Protein AF-F9D3M0-F1 (afdb_monomer_lite)

Organism: Prevotella dentalis (strain ATCC 49559 / DSM 3688 / JCM 13448 / NCTC 12043 / ES 2772) (NCBI:txid908937)

Sequence (63 aa):
MVEGGVANDQVIDTVEDYYVGCITAEQALGQLQFARPTHQMCINRQSAIDHCLLFAGIEEVKI

Foldseek 3Di:
DDKDFDPQVQLVVLVVCCVVPVDDPVVSCVSVVPDDTDTDDDDPDPVCCVPPPDDPDDDDDDD

Structure (mmCIF, N/CA/C/O backbone):
data_AF-F9D3M0-F1
#
_entry.id   AF-F9D3M0-F1
#
loop_
_atom_site.group_PDB
_atom_site.id
_atom_site.type_symbol
_atom_site.label_atom_id
_atom_site.label_alt_id
_atom_site.label_comp_id
_atom_site.label_asym_id
_atom_site.label_entity_id
_atom_site.label_seq_id
_atom_site.pdbx_PDB_ins_code
_atom_site.Cartn_x
_atom_site.Cartn_y
_atom_site.Cartn_z
_atom_site.occupancy
_atom_site.B_iso_or_equiv
_atom_site.auth_seq_id
_atom_site.auth_comp_id
_atom_site.auth_asym_id
_atom_site.auth_atom_id
_atom_site.pdbx_PDB_model_num
ATOM 1 N N . MET A 1 1 ? 0.923 11.750 -17.597 1.00 61.91 1 MET A N 1
ATOM 2 C CA . MET A 1 1 ? 1.026 11.480 -16.157 1.00 61.91 1 MET A CA 1
ATOM 3 C C . MET A 1 1 ? -0.381 11.403 -15.622 1.00 61.91 1 MET A C 1
ATOM 5 O O . MET A 1 1 ? -1.129 12.360 -15.787 1.00 61.91 1 MET A O 1
ATOM 9 N N . VAL A 1 2 ? -0.751 10.236 -15.118 1.00 68.62 2 VAL A N 1
ATOM 10 C CA . VAL A 1 2 ? -1.990 10.039 -14.369 1.00 68.62 2 VAL A CA 1
ATOM 11 C C . VAL A 1 2 ? -1.552 9.790 -12.937 1.00 68.62 2 VAL A C 1
ATOM 13 O O . VAL A 1 2 ? -0.661 8.968 -12.713 1.00 68.62 2 VAL A O 1
ATOM 16 N N . GLU A 1 3 ? -2.120 10.548 -12.012 1.00 59.81 3 GLU A N 1
ATOM 17 C CA . GLU A 1 3 ? -1.944 10.337 -10.581 1.00 59.81 3 GLU A CA 1
ATOM 18 C C . GLU A 1 3 ? -3.146 9.536 -10.089 1.00 59.81 3 GLU A C 1
ATOM 20 O O . GLU A 1 3 ? -4.295 9.917 -10.319 1.00 59.81 3 GLU A O 1
ATOM 25 N N . GLY A 1 4 ? -2.868 8.387 -9.483 1.00 61.81 4 GLY A N 1
ATOM 26 C CA . GLY A 1 4 ? -3.863 7.548 -8.833 1.00 61.81 4 GLY A CA 1
ATOM 27 C C . GLY A 1 4 ? -3.471 7.329 -7.379 1.00 61.81 4 GLY A C 1
ATOM 28 O O . GLY A 1 4 ? -2.285 7.274 -7.050 1.00 61.81 4 GLY A O 1
ATOM 29 N N . GLY A 1 5 ? -4.469 7.199 -6.509 1.00 56.12 5 GLY A N 1
AT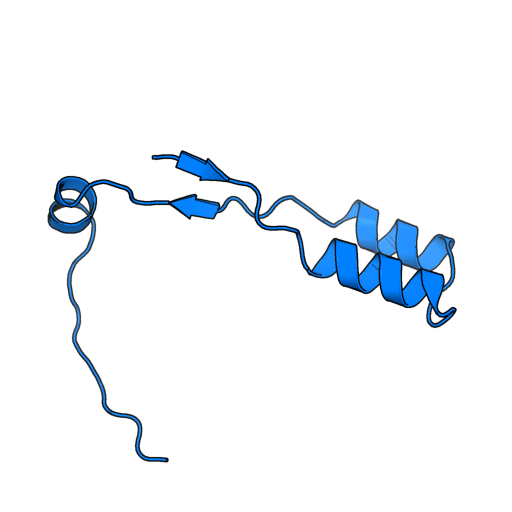OM 30 C CA . GLY A 1 5 ? -4.258 6.622 -5.188 1.00 56.12 5 GLY A CA 1
ATOM 31 C C . GLY A 1 5 ? -4.316 5.105 -5.308 1.00 56.12 5 GLY A C 1
ATOM 32 O O . GLY A 1 5 ? -5.348 4.566 -5.703 1.00 56.12 5 GLY A O 1
ATOM 33 N N . VAL A 1 6 ? -3.225 4.417 -4.980 1.00 63.59 6 VAL A N 1
ATOM 34 C CA . VAL A 1 6 ? -3.303 2.990 -4.642 1.00 63.59 6 VAL A CA 1
ATOM 35 C C . VAL A 1 6 ? -4.057 2.903 -3.320 1.00 63.59 6 VAL A C 1
ATOM 37 O O . VAL A 1 6 ? -3.852 3.754 -2.447 1.00 63.59 6 VAL A O 1
ATOM 40 N N . ALA A 1 7 ? -4.965 1.930 -3.191 1.00 62.94 7 ALA A N 1
ATOM 41 C CA . ALA A 1 7 ? -5.541 1.611 -1.891 1.00 62.94 7 ALA A CA 1
ATOM 42 C C . ALA A 1 7 ? -4.371 1.435 -0.924 1.00 62.94 7 ALA A C 1
ATOM 44 O O . ALA A 1 7 ? -3.461 0.662 -1.197 1.00 62.94 7 ALA A O 1
ATOM 45 N N . ASN A 1 8 ? -4.315 2.243 0.130 1.00 76.69 8 ASN A N 1
ATOM 46 C CA . ASN A 1 8 ? -3.222 2.108 1.071 1.00 76.69 8 ASN A CA 1
ATOM 47 C C . ASN A 1 8 ? -3.476 0.799 1.821 1.00 76.69 8 ASN A C 1
ATOM 49 O O . ASN A 1 8 ? -4.362 0.773 2.672 1.00 76.69 8 ASN A O 1
ATOM 53 N N . ASP A 1 9 ? -2.758 -0.266 1.456 1.00 82.88 9 ASP A N 1
ATOM 54 C CA . ASP A 1 9 ? -2.898 -1.596 2.061 1.00 82.88 9 ASP A CA 1
ATOM 55 C C . ASP A 1 9 ? -2.823 -1.493 3.591 1.00 82.88 9 ASP A C 1
ATOM 57 O O . ASP A 1 9 ? -3.638 -2.081 4.286 1.00 82.88 9 ASP A O 1
ATOM 61 N N . GLN A 1 10 ? -1.997 -0.578 4.114 1.00 84.50 10 GLN A N 1
ATOM 62 C CA . GLN A 1 10 ? -1.918 -0.272 5.544 1.00 84.50 10 GLN A CA 1
ATOM 63 C C . GLN A 1 10 ? -3.259 0.190 6.144 1.00 84.50 10 GLN A C 1
ATOM 65 O O . GLN A 1 10 ? -3.564 -0.124 7.286 1.00 84.50 10 GLN A O 1
ATOM 70 N N . VAL A 1 11 ? -4.068 0.957 5.407 1.00 88.81 11 VAL A N 1
ATOM 71 C CA . VAL A 1 11 ? -5.400 1.382 5.869 1.00 88.81 11 VAL A CA 1
ATOM 72 C C . VAL A 1 11 ? -6.369 0.204 5.872 1.00 88.81 11 VAL A C 1
ATOM 74 O O . VAL A 1 11 ? -7.171 0.101 6.798 1.00 88.81 11 VAL A O 1
ATOM 77 N N . ILE A 1 12 ? -6.309 -0.665 4.860 1.00 90.56 12 ILE A N 1
ATOM 78 C CA . ILE A 1 12 ? -7.180 -1.844 4.785 1.00 90.56 12 ILE A CA 1
ATOM 79 C C . ILE A 1 12 ? -6.822 -2.834 5.893 1.00 90.56 12 ILE A C 1
ATOM 81 O O . ILE A 1 12 ? -7.707 -3.190 6.667 1.00 90.56 12 ILE A O 1
ATOM 85 N N . ASP A 1 13 ? -5.541 -3.166 6.042 1.00 92.56 13 ASP A N 1
ATOM 86 C CA . ASP A 1 13 ? -5.038 -4.080 7.069 1.00 92.56 13 ASP A CA 1
ATOM 87 C C . ASP A 1 13 ? -5.411 -3.592 8.476 1.00 92.56 13 ASP A C 1
ATOM 89 O O . ASP A 1 13 ? -5.987 -4.335 9.267 1.00 92.56 13 ASP A O 1
ATOM 93 N N . THR A 1 14 ? -5.183 -2.307 8.783 1.00 94.56 14 THR A N 1
ATOM 94 C CA . THR A 1 14 ? -5.539 -1.742 10.095 1.00 94.56 14 THR A CA 1
ATOM 95 C C . THR A 1 14 ? -7.050 -1.798 10.366 1.00 94.56 14 THR A C 1
ATOM 97 O O . THR A 1 14 ? -7.466 -2.012 11.508 1.00 94.56 14 THR A O 1
ATOM 100 N N . VAL A 1 15 ? -7.894 -1.592 9.348 1.00 95.06 15 VAL A N 1
ATOM 101 C CA . VAL A 1 15 ? -9.355 -1.685 9.506 1.00 95.06 15 VAL A CA 1
ATOM 102 C C . VAL A 1 15 ? -9.795 -3.135 9.695 1.00 95.06 15 VAL A C 1
ATOM 104 O O . VAL A 1 15 ? -10.647 -3.386 10.548 1.00 95.06 15 VAL A O 1
ATOM 107 N N . GLU A 1 16 ? -9.217 -4.080 8.951 1.00 97.00 16 GLU A N 1
ATOM 108 C CA . GLU A 1 16 ? -9.487 -5.509 9.127 1.00 97.00 16 GLU A CA 1
ATOM 109 C C . GLU A 1 16 ? -9.076 -5.983 10.521 1.00 97.00 16 GLU A C 1
ATOM 111 O O . GLU A 1 16 ? -9.898 -6.583 11.214 1.00 97.00 16 GLU A O 1
ATOM 116 N N . ASP A 1 17 ? -7.874 -5.630 10.982 1.00 97.31 17 ASP A N 1
ATOM 117 C CA . ASP A 1 17 ? -7.367 -5.976 12.313 1.00 97.31 17 ASP A CA 1
ATOM 118 C C . ASP A 1 17 ? -8.271 -5.451 13.434 1.00 97.31 17 ASP A C 1
ATOM 120 O O . ASP A 1 17 ? -8.527 -6.148 14.421 1.00 97.31 17 ASP A O 1
ATOM 124 N N . TYR A 1 18 ? -8.792 -4.229 13.295 1.00 97.75 18 TYR A N 1
ATOM 125 C CA . TYR A 1 18 ? -9.775 -3.697 14.236 1.00 97.75 18 TYR A CA 1
ATOM 126 C C . TYR A 1 18 ? -11.092 -4.480 14.168 1.00 97.75 18 TYR A C 1
ATOM 128 O O . TYR A 1 18 ? -11.657 -4.843 15.201 1.00 97.75 18 TYR A O 1
ATOM 136 N N . TYR A 1 19 ? -11.573 -4.772 12.958 1.00 97.62 19 TYR A N 1
ATOM 137 C CA . TYR A 1 19 ? -12.843 -5.459 12.733 1.00 97.62 19 TYR A CA 1
ATOM 138 C C . TYR A 1 19 ? -12.859 -6.881 13.309 1.00 97.62 19 TYR A C 1
ATOM 140 O O . TYR A 1 19 ? -13.866 -7.301 13.880 1.00 97.62 19 TYR A O 1
ATOM 148 N N . VAL A 1 20 ? -11.741 -7.610 13.214 1.00 98.12 20 VAL A N 1
ATOM 149 C CA . VAL A 1 20 ? -11.599 -8.956 13.797 1.00 98.12 20 VAL A CA 1
ATOM 150 C C . VAL A 1 20 ? -11.202 -8.939 15.280 1.00 98.12 20 VAL A C 1
ATOM 152 O O . VAL A 1 20 ? -11.115 -9.995 15.905 1.00 98.12 20 VAL A O 1
ATOM 155 N N . GLY A 1 21 ? -10.991 -7.754 15.866 1.00 97.44 21 GLY A N 1
ATOM 156 C CA . GLY A 1 21 ? -10.657 -7.575 17.280 1.00 97.44 21 GLY A CA 1
ATOM 157 C C . GLY A 1 21 ? -9.193 -7.849 17.638 1.00 97.44 21 GLY A C 1
ATOM 158 O O . GLY A 1 21 ? -8.887 -8.025 18.817 1.00 97.44 21 GLY A O 1
ATOM 159 N N . CYS A 1 22 ? -8.288 -7.877 16.655 1.00 98.25 22 CYS A N 1
ATOM 160 C CA . CYS A 1 22 ? -6.844 -7.999 16.879 1.00 98.25 22 CYS A CA 1
ATOM 161 C C . CYS A 1 22 ? -6.252 -6.743 17.541 1.00 98.25 22 CYS A C 1
ATOM 163 O O . CYS A 1 22 ? -5.299 -6.854 18.314 1.00 98.25 22 CYS A O 1
ATOM 165 N N . ILE A 1 23 ? -6.818 -5.561 17.264 1.00 98.00 23 ILE A N 1
ATOM 166 C CA . ILE A 1 23 ? -6.397 -4.275 17.843 1.00 98.00 23 ILE A CA 1
ATOM 167 C C . ILE A 1 23 ? -7.593 -3.461 18.357 1.00 98.00 23 ILE A C 1
ATOM 169 O O . ILE A 1 23 ? -8.722 -3.623 17.894 1.00 98.00 23 ILE A O 1
ATOM 173 N N . THR A 1 24 ? -7.356 -2.554 19.309 1.00 98.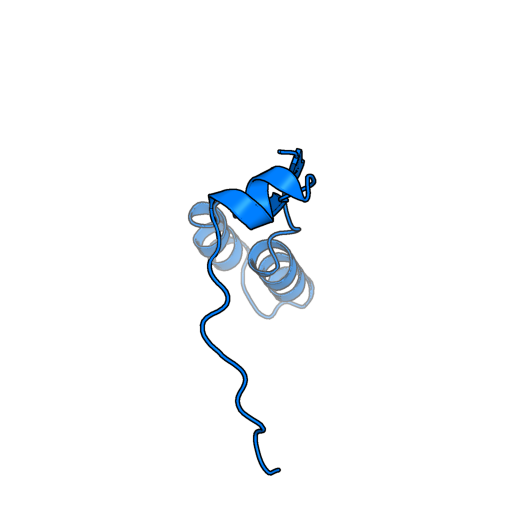25 24 THR A N 1
ATOM 174 C CA . THR A 1 24 ? -8.384 -1.623 19.804 1.00 98.25 24 THR A CA 1
ATOM 175 C C . THR A 1 24 ? -8.607 -0.455 18.844 1.00 98.25 24 THR A C 1
ATOM 177 O O . THR A 1 24 ? -7.778 -0.164 17.977 1.00 98.25 24 THR A O 1
ATOM 180 N N . ALA A 1 25 ? -9.710 0.273 19.036 1.00 97.38 25 ALA A N 1
ATOM 181 C CA . ALA A 1 25 ? -9.993 1.483 18.268 1.00 97.38 25 ALA A CA 1
ATOM 182 C C . ALA A 1 25 ? -8.892 2.545 18.451 1.00 97.38 25 ALA A C 1
ATOM 184 O O . ALA A 1 25 ? -8.489 3.190 17.487 1.00 97.38 25 ALA A O 1
ATOM 185 N N . GLU A 1 26 ? -8.353 2.699 19.664 1.00 98.12 26 GLU A N 1
ATOM 186 C CA . GLU A 1 26 ? -7.249 3.622 19.950 1.00 98.12 26 GLU A CA 1
ATOM 187 C C . GLU A 1 26 ? -5.971 3.229 19.203 1.00 98.12 26 GLU A C 1
ATOM 189 O O . GLU A 1 26 ? -5.279 4.096 18.669 1.00 98.12 26 GLU A O 1
ATOM 194 N N . GLN A 1 27 ? -5.663 1.929 19.133 1.00 96.88 27 GLN A N 1
ATOM 195 C CA . GLN A 1 27 ? -4.510 1.425 18.386 1.00 96.88 27 GLN A CA 1
ATOM 196 C C . GLN A 1 27 ? -4.681 1.655 16.880 1.00 96.88 27 GLN A C 1
ATOM 198 O O . GLN A 1 27 ? -3.757 2.153 16.238 1.00 96.88 27 GLN A O 1
ATOM 203 N N . ALA A 1 28 ? -5.867 1.372 16.334 1.00 96.69 28 ALA A N 1
ATOM 204 C CA . ALA A 1 28 ? -6.179 1.616 14.929 1.00 96.69 28 ALA A CA 1
ATOM 205 C C . ALA A 1 28 ? -6.059 3.107 14.570 1.00 96.69 28 ALA A C 1
ATOM 207 O O . ALA A 1 28 ? -5.371 3.469 13.616 1.00 96.69 28 ALA A O 1
ATOM 208 N N . LEU A 1 29 ? -6.647 3.997 15.377 1.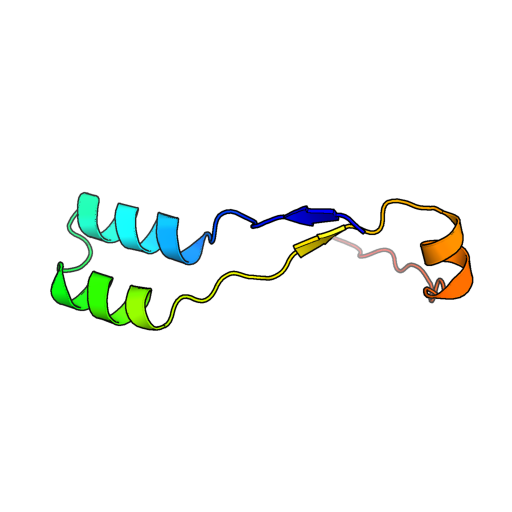00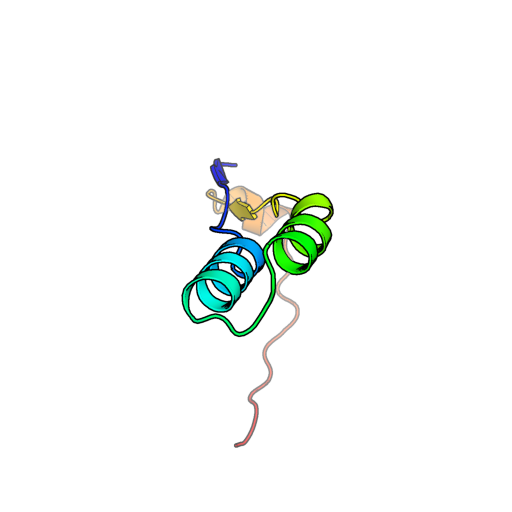 95.81 29 LEU A N 1
ATOM 209 C CA . LEU A 1 29 ? -6.543 5.449 15.188 1.00 95.81 29 LEU A CA 1
ATOM 210 C C . LEU A 1 29 ? -5.091 5.939 15.277 1.00 95.81 29 LEU A C 1
ATOM 212 O O . LEU A 1 29 ? -4.664 6.757 14.459 1.00 95.81 29 LEU A O 1
ATOM 216 N N . GLY A 1 30 ? -4.318 5.405 16.226 1.00 96.00 30 GLY A N 1
ATOM 217 C CA . GLY A 1 30 ? -2.898 5.713 16.386 1.00 96.00 30 GLY A CA 1
ATOM 218 C C . GLY A 1 30 ? -2.034 5.274 15.201 1.00 96.00 30 GLY A C 1
ATOM 219 O O . GLY A 1 30 ? -1.038 5.930 14.909 1.00 96.00 30 GLY A O 1
ATOM 220 N N . GLN A 1 31 ? -2.410 4.214 14.484 1.00 92.12 31 GLN A N 1
ATOM 221 C CA . GLN A 1 31 ? -1.746 3.801 13.244 1.00 92.12 31 GLN A CA 1
ATOM 222 C C . GLN A 1 31 ? -2.188 4.668 12.055 1.00 92.12 31 GLN A C 1
ATOM 224 O O . GLN A 1 31 ? -1.350 5.194 11.316 1.00 92.12 31 GLN A O 1
ATOM 229 N N . LEU A 1 32 ? -3.499 4.875 11.896 1.00 92.31 32 LEU A N 1
ATOM 230 C CA . LEU A 1 32 ? -4.084 5.585 10.755 1.00 92.31 32 LEU A CA 1
ATOM 231 C C . LEU A 1 32 ? -3.724 7.074 10.719 1.00 92.31 32 LEU A C 1
ATOM 233 O O . LEU A 1 32 ? -3.594 7.632 9.632 1.00 92.31 32 LEU A O 1
ATOM 237 N N . GLN A 1 33 ? -3.490 7.725 11.864 1.00 91.19 33 GLN A N 1
ATOM 238 C CA . GLN A 1 33 ? -3.064 9.134 11.887 1.00 91.19 33 GLN A CA 1
ATOM 239 C C . GLN A 1 33 ? -1.713 9.381 11.188 1.00 91.19 33 GLN A C 1
ATOM 241 O O . GLN A 1 33 ? -1.404 10.515 10.819 1.00 91.19 33 GLN A O 1
ATOM 246 N N . PHE A 1 34 ? -0.900 8.334 11.016 1.00 85.88 34 PHE A N 1
ATOM 247 C CA . PHE A 1 34 ? 0.378 8.401 10.311 1.00 85.88 34 PHE A CA 1
ATOM 248 C C . PHE A 1 34 ? 0.305 7.849 8.884 1.00 85.88 34 PHE A C 1
ATOM 250 O O . PHE A 1 34 ? 1.260 8.023 8.125 1.00 85.88 34 PHE A O 1
ATOM 257 N N . ALA A 1 35 ? -0.811 7.224 8.498 1.00 83.19 35 ALA A N 1
ATOM 258 C CA . ALA A 1 35 ? -1.009 6.739 7.143 1.00 83.19 35 ALA A CA 1
ATOM 259 C C . ALA A 1 35 ? -1.111 7.935 6.187 1.00 83.19 35 ALA A C 1
ATOM 261 O O . ALA A 1 35 ? -1.994 8.788 6.303 1.00 83.19 35 ALA A O 1
ATOM 262 N N . ARG A 1 36 ? -0.186 8.017 5.228 1.00 78.44 36 ARG A N 1
ATOM 263 C CA . ARG A 1 36 ? -0.225 9.019 4.158 1.00 78.44 36 ARG A CA 1
ATOM 264 C C . ARG A 1 36 ? -0.512 8.343 2.821 1.00 78.44 36 ARG A C 1
ATOM 266 O O . ARG A 1 36 ? -0.057 7.218 2.622 1.00 78.44 36 ARG A O 1
ATOM 273 N N . PRO A 1 37 ? -1.245 9.000 1.905 1.00 70.81 37 PRO A N 1
ATOM 274 C CA . PRO A 1 37 ? -1.431 8.479 0.560 1.00 70.81 37 PRO A CA 1
ATOM 275 C C . PRO A 1 37 ? -0.077 8.243 -0.110 1.00 70.81 37 PRO A C 1
ATOM 277 O O . PRO A 1 37 ? 0.777 9.132 -0.131 1.00 70.81 37 PRO A O 1
ATOM 280 N N . THR A 1 38 ? 0.118 7.054 -0.668 1.00 69.88 38 THR A N 1
ATOM 281 C CA . THR A 1 38 ? 1.256 6.794 -1.546 1.00 69.88 38 THR A CA 1
ATOM 282 C C . THR A 1 38 ? 0.937 7.385 -2.912 1.00 69.88 38 THR A C 1
ATOM 284 O O . THR A 1 38 ? -0.067 7.033 -3.531 1.00 69.88 38 THR A O 1
ATOM 287 N N . HIS A 1 39 ? 1.781 8.295 -3.394 1.00 71.31 39 HIS A N 1
ATOM 288 C CA . HIS A 1 39 ? 1.618 8.865 -4.727 1.00 71.31 39 HIS A CA 1
ATOM 289 C C . HIS A 1 39 ? 2.069 7.832 -5.762 1.00 71.31 39 HIS A C 1
ATOM 291 O O . HIS A 1 39 ? 3.269 7.616 -5.944 1.00 71.31 39 HIS A O 1
ATOM 297 N N . GLN A 1 40 ? 1.121 7.189 -6.446 1.00 70.75 40 GLN A N 1
ATOM 298 C CA . GLN A 1 40 ? 1.449 6.333 -7.578 1.00 70.75 40 GLN A CA 1
ATOM 299 C C . GLN A 1 40 ? 1.462 7.169 -8.856 1.00 70.75 40 GLN A C 1
ATOM 301 O O . GLN A 1 40 ? 0.434 7.649 -9.339 1.00 70.75 40 GLN A O 1
ATOM 306 N N . MET A 1 41 ? 2.656 7.327 -9.421 1.00 75.12 41 MET A N 1
ATOM 307 C CA . MET A 1 41 ? 2.836 7.976 -10.712 1.00 75.12 41 MET A CA 1
ATOM 308 C C . MET A 1 41 ? 2.825 6.929 -11.821 1.00 75.12 41 MET A C 1
ATOM 310 O O . MET A 1 41 ? 3.711 6.081 -11.895 1.00 75.12 41 MET A O 1
ATOM 314 N N . CYS A 1 42 ? 1.841 7.012 -12.716 1.00 77.56 42 CYS A N 1
ATOM 315 C CA . CYS A 1 42 ? 1.812 6.190 -13.919 1.00 77.56 42 CYS A CA 1
ATOM 316 C C . CYS A 1 42 ? 2.464 6.926 -15.104 1.00 77.56 42 CYS A C 1
ATOM 318 O O . CYS A 1 42 ? 2.022 8.015 -15.512 1.00 77.56 42 CYS A O 1
ATOM 320 N N . ILE A 1 43 ? 3.503 6.312 -15.686 1.00 84.38 43 ILE A N 1
ATOM 321 C CA . ILE A 1 43 ? 4.107 6.746 -16.951 1.00 84.38 43 ILE A CA 1
ATOM 322 C C . ILE A 1 43 ? 3.269 6.174 -18.095 1.00 84.38 43 ILE A C 1
ATOM 32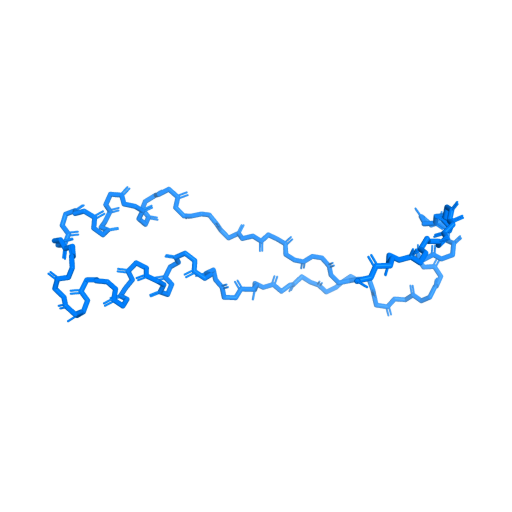4 O O . ILE A 1 43 ? 3.329 4.991 -18.404 1.00 84.38 43 ILE A O 1
ATOM 328 N N . ASN A 1 44 ? 2.480 7.033 -18.739 1.00 85.94 44 ASN A N 1
ATOM 329 C CA . ASN A 1 44 ? 1.508 6.631 -19.758 1.00 85.94 44 ASN A CA 1
ATOM 330 C C . ASN A 1 44 ? 1.919 6.981 -21.197 1.00 85.94 44 ASN A C 1
ATOM 332 O O . ASN A 1 44 ? 1.076 6.991 -22.093 1.00 85.94 44 ASN A O 1
ATOM 336 N N . ARG A 1 45 ? 3.188 7.339 -21.425 1.00 90.25 45 ARG A N 1
ATOM 337 C CA . ARG A 1 45 ? 3.711 7.668 -22.757 1.00 90.25 45 ARG A CA 1
ATOM 338 C C . ARG A 1 45 ? 5.085 7.055 -22.956 1.00 90.25 45 ARG A C 1
ATOM 340 O O . ARG A 1 45 ? 5.975 7.305 -22.147 1.00 90.25 45 ARG A O 1
ATOM 347 N N . GLN A 1 46 ? 5.258 6.356 -24.077 1.00 88.25 46 GLN A N 1
ATOM 348 C CA . GLN A 1 46 ? 6.536 5.758 -24.469 1.00 88.25 46 GLN A CA 1
ATOM 349 C C . GLN A 1 46 ? 7.655 6.804 -24.525 1.00 88.25 46 GLN A C 1
ATOM 351 O O . GLN A 1 46 ? 8.726 6.579 -23.983 1.00 88.25 46 GLN A O 1
ATOM 356 N N . SER A 1 47 ? 7.365 8.007 -25.030 1.00 93.50 47 SER A N 1
ATOM 357 C CA . SER A 1 47 ? 8.354 9.086 -25.071 1.00 93.50 47 SER A CA 1
ATOM 358 C C . SER A 1 47 ? 8.932 9.439 -23.697 1.00 93.50 47 SER A C 1
ATOM 360 O O . SER A 1 47 ? 10.109 9.754 -23.606 1.00 93.50 47 SER A O 1
ATOM 362 N N . ALA A 1 48 ? 8.157 9.370 -22.613 1.00 90.12 48 ALA A N 1
ATOM 363 C CA . ALA A 1 48 ? 8.681 9.639 -21.274 1.00 90.12 48 ALA A CA 1
ATOM 364 C C . ALA A 1 48 ? 9.597 8.511 -20.774 1.00 90.12 48 ALA A C 1
ATOM 366 O O . ALA A 1 48 ? 10.575 8.786 -20.088 1.00 90.12 48 ALA A O 1
ATOM 367 N N . ILE A 1 49 ? 9.305 7.263 -21.142 1.00 91.44 49 ILE A N 1
ATOM 368 C CA . ILE A 1 49 ? 10.184 6.120 -20.869 1.00 91.44 49 ILE A CA 1
ATOM 369 C C . ILE A 1 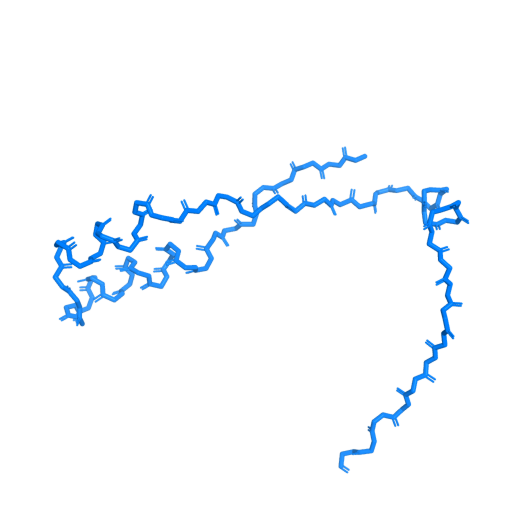49 ? 11.505 6.327 -21.613 1.00 91.44 49 ILE A C 1
ATOM 371 O O . ILE A 1 49 ? 12.556 6.318 -20.985 1.00 91.44 49 ILE A O 1
ATOM 375 N N . ASP A 1 50 ? 11.438 6.617 -22.913 1.00 92.50 50 ASP A N 1
ATOM 376 C CA . ASP A 1 50 ? 12.617 6.732 -23.779 1.00 92.50 50 ASP A CA 1
ATOM 377 C C . ASP A 1 50 ? 13.562 7.876 -23.372 1.00 92.50 50 ASP A C 1
ATOM 379 O O . ASP A 1 50 ? 14.771 7.771 -23.555 1.00 92.50 50 ASP A O 1
ATOM 383 N N . HIS A 1 51 ? 13.026 8.980 -22.837 1.00 93.44 51 HIS A N 1
ATOM 384 C CA . HIS A 1 51 ? 13.832 10.144 -22.445 1.00 93.44 51 HIS A CA 1
ATOM 385 C C . HIS A 1 51 ? 14.309 10.097 -20.991 1.00 93.44 51 HIS A C 1
ATOM 387 O O . HIS A 1 51 ? 15.347 10.681 -20.682 1.00 93.44 51 HIS A O 1
ATOM 393 N N . CYS A 1 52 ? 13.546 9.472 -20.088 1.00 90.81 52 CYS A N 1
ATOM 394 C CA . CYS A 1 52 ? 13.796 9.579 -18.647 1.00 90.81 52 CYS A CA 1
ATOM 395 C C . CYS A 1 52 ? 14.296 8.283 -18.005 1.00 90.81 52 CYS A C 1
ATOM 397 O O . CYS A 1 52 ? 14.782 8.333 -16.877 1.00 90.81 52 CYS A O 1
ATOM 399 N N . LEU A 1 53 ? 14.163 7.135 -18.671 1.00 91.69 53 LEU A N 1
ATOM 400 C CA . LEU A 1 53 ? 14.587 5.842 -18.145 1.00 91.69 53 LEU A CA 1
ATOM 401 C C . LEU A 1 53 ? 15.661 5.238 -19.048 1.00 91.69 53 LEU A C 1
ATOM 403 O O . LEU A 1 53 ? 15.572 5.283 -20.271 1.00 91.69 53 LEU A O 1
ATOM 407 N N . LEU A 1 54 ? 16.672 4.637 -18.426 1.00 93.12 54 LEU A N 1
ATOM 408 C CA . LEU A 1 54 ? 17.708 3.882 -19.119 1.00 93.12 54 LEU A CA 1
ATOM 409 C C . LEU A 1 54 ? 17.595 2.416 -18.711 1.00 93.12 54 LEU A C 1
ATOM 411 O O . LEU A 1 54 ? 17.576 2.097 -17.521 1.00 93.12 54 LEU A O 1
ATOM 415 N N . PHE A 1 55 ? 17.544 1.518 -19.692 1.00 91.31 55 PHE A N 1
ATOM 416 C CA . PHE A 1 55 ? 17.652 0.092 -19.417 1.00 91.31 55 PHE A CA 1
ATOM 417 C C . PHE A 1 55 ? 19.069 -0.232 -18.923 1.00 91.31 55 PHE A C 1
ATOM 419 O O . PHE A 1 55 ? 20.041 0.002 -19.639 1.00 91.31 55 PHE A O 1
ATOM 426 N N . ALA A 1 56 ? 19.180 -0.756 -17.700 1.00 94.00 56 ALA A N 1
ATOM 427 C CA . ALA A 1 56 ? 20.467 -1.050 -17.066 1.00 94.00 56 ALA A CA 1
ATOM 428 C C . ALA A 1 56 ? 20.953 -2.494 -17.293 1.00 94.00 56 ALA A C 1
ATOM 430 O O . ALA A 1 56 ? 22.153 -2.746 -17.239 1.00 94.00 56 ALA A O 1
ATOM 431 N N . GLY A 1 57 ? 20.046 -3.438 -17.556 1.00 94.25 57 GLY A N 1
ATOM 432 C CA . GLY A 1 57 ? 20.370 -4.856 -17.703 1.00 94.25 57 GLY A CA 1
ATOM 433 C C . GLY A 1 57 ? 19.262 -5.762 -17.173 1.00 94.25 57 GLY A C 1
ATOM 434 O O . GLY A 1 57 ? 18.256 -5.291 -16.643 1.00 94.25 57 GLY A O 1
ATOM 435 N N . ILE A 1 58 ? 19.449 -7.069 -17.336 1.00 94.12 58 ILE A N 1
ATOM 436 C CA . ILE A 1 58 ? 18.572 -8.106 -16.790 1.00 94.12 58 ILE A CA 1
ATOM 437 C C . ILE A 1 58 ? 19.432 -9.213 -16.186 1.00 94.12 58 ILE A C 1
ATOM 439 O O . ILE A 1 58 ? 20.451 -9.589 -16.765 1.00 94.12 58 ILE A O 1
ATOM 443 N N . GLU A 1 59 ? 19.013 -9.728 -15.035 1.00 94.81 59 GLU A N 1
ATOM 444 C CA . GLU A 1 59 ? 19.651 -10.860 -14.372 1.00 94.81 59 GLU A CA 1
ATOM 445 C C . GLU A 1 59 ? 18.629 -11.975 -14.171 1.00 94.81 59 GLU A C 1
ATOM 447 O O . GLU A 1 59 ? 17.499 -11.738 -13.740 1.00 94.81 59 GLU A O 1
ATOM 452 N N . GLU A 1 60 ? 19.027 -13.200 -14.502 1.00 93.56 60 GLU A N 1
ATOM 453 C CA . GLU A 1 60 ? 18.207 -14.383 -14.284 1.00 93.56 60 GLU A CA 1
ATOM 454 C C . GLU A 1 60 ? 18.498 -14.946 -12.891 1.00 93.56 60 GLU A C 1
ATOM 456 O O . GLU A 1 60 ? 19.620 -15.361 -12.585 1.00 93.56 60 GLU A O 1
ATOM 461 N N . VAL A 1 61 ? 17.481 -14.950 -12.030 1.00 92.88 61 VAL A N 1
ATOM 462 C CA . VAL A 1 61 ? 17.592 -15.490 -10.674 1.00 92.88 61 VAL A CA 1
ATOM 463 C C . VAL A 1 61 ? 17.341 -16.995 -10.733 1.00 92.88 61 VAL A C 1
ATOM 465 O O . VAL A 1 61 ? 16.234 -17.431 -11.044 1.00 92.88 61 VAL A O 1
ATOM 468 N N . LYS A 1 62 ? 18.368 -17.802 -10.439 1.00 84.44 62 LYS A N 1
ATOM 469 C CA . LYS A 1 62 ? 18.212 -19.257 -10.297 1.00 84.44 62 LYS A CA 1
ATOM 470 C C . LYS A 1 62 ? 17.479 -19.561 -8.988 1.00 84.44 62 LYS A C 1
ATOM 472 O O . LYS A 1 62 ? 17.970 -19.181 -7.926 1.00 84.44 62 LYS A O 1
ATOM 477 N N . ILE A 1 63 ? 16.324 -20.217 -9.102 1.00 75.19 63 ILE A N 1
ATOM 478 C CA . ILE A 1 63 ? 15.517 -20.750 -7.991 1.00 75.19 63 ILE A CA 1
ATOM 479 C C . ILE A 1 63 ? 16.064 -22.117 -7.580 1.00 75.19 63 ILE A C 1
ATOM 481 O O . ILE A 1 63 ? 16.387 -22.909 -8.497 1.00 75.19 63 ILE A O 1
#

InterPro domains:
  IPR025051 Protein of unknown function DUF3990 [PF13151] (1-53)

Radius of gyration: 18.83 Å; chains: 1; bounding box: 33×32×45 Å

Secondary structure (DSSP, 8-state):
-EEEEPP-HHHHHHHHHHHTTSS-HHHHHHHHTT----EEEE---HHHHHHH-----------

pLDDT: mean 86.66, std 11.61, range [56.12, 98.25]